Protein AF-A0A2V6HXA3-F1 (afdb_monomer_lite)

Foldseek 3Di:
DPPVVVVVVVVVVVVVVPPPDDPPCPVVDDPDDDDDPDDPPDDQFDQDPLRVQLPDPDPVSVVVSVVVCVVVVVPDDLSRLQSNLVSCVVVPVPVVSVVSVVSSVVVVVVVVPPPPPPPPPDDD

Secondary structure (DSSP, 8-state):
--HHHHHHHHHHHHHHGGGS------TT--S--PPPSS--S-----SSTTHHHHT-SSHHHHHHHHHHHHHTGGG--HHHHHHHHHHHHHTT-HHHHHHHHHHHHHHHHHHHTSTT--------

Sequence (124 aa):
MNKLSLAVVALHLASFALKAAQPEINPSHIDVYVTPYYNSKGPEVKVGRFSSGLASAKEDEFLATIAEMRKDWDRLTFPELYVAAIRLYDLGYRKEAVYLVLFCSVSRSAVWRSPGSNQDGKHR

pLDDT: mean 73.33, std 16.74, range [40.84, 93.94]

Structure (mmCIF, N/CA/C/O backbone):
data_AF-A0A2V6HXA3-F1
#
_entry.id   AF-A0A2V6HXA3-F1
#
loop_
_atom_site.group_PDB
_atom_site.id
_atom_site.type_symbol
_atom_site.label_atom_id
_atom_site.label_alt_id
_atom_site.label_comp_id
_atom_site.label_asym_id
_atom_site.label_entity_id
_atom_site.label_seq_id
_atom_site.pdbx_PDB_ins_code
_atom_site.Cartn_x
_atom_site.Cartn_y
_atom_site.Cartn_z
_atom_site.occupancy
_atom_site.B_iso_or_equiv
_atom_site.auth_seq_id
_atom_site.auth_comp_id
_atom_site.auth_asym_id
_atom_site.auth_atom_id
_atom_site.pdbx_PDB_model_num
ATOM 1 N N . MET A 1 1 ? -61.829 -37.636 -52.247 1.00 50.59 1 MET A N 1
ATOM 2 C CA . MET A 1 1 ? -60.592 -37.743 -51.436 1.00 50.59 1 MET A CA 1
ATOM 3 C C . MET A 1 1 ? -59.477 -36.999 -52.155 1.00 50.59 1 MET A C 1
ATOM 5 O O . MET A 1 1 ? -58.812 -37.567 -53.015 1.00 50.59 1 MET A O 1
ATOM 9 N N . ASN A 1 2 ? -59.306 -35.712 -51.850 1.00 45.72 2 ASN A N 1
ATOM 10 C CA . ASN A 1 2 ? -58.345 -34.864 -52.553 1.00 45.72 2 ASN A CA 1
ATOM 11 C C . ASN A 1 2 ? -57.012 -34.940 -51.808 1.00 45.72 2 ASN A C 1
ATOM 13 O O . ASN A 1 2 ? -56.865 -34.360 -50.734 1.00 45.72 2 ASN A O 1
ATOM 17 N N . LYS A 1 3 ? -56.054 -35.685 -52.372 1.00 51.84 3 LYS A N 1
ATOM 18 C CA . LYS A 1 3 ? -54.731 -35.945 -51.775 1.00 51.84 3 LYS A CA 1
ATOM 19 C C . LYS A 1 3 ? -53.959 -34.655 -51.438 1.00 51.84 3 LYS A C 1
ATOM 21 O O . LYS A 1 3 ? -53.154 -34.658 -50.517 1.00 51.84 3 LYS A O 1
ATOM 26 N N . LEU A 1 4 ? -54.276 -33.543 -52.113 1.00 55.41 4 LEU A N 1
ATOM 27 C CA . LEU A 1 4 ? -53.728 -32.216 -51.814 1.00 55.41 4 LEU A CA 1
ATOM 28 C C . LEU A 1 4 ? -54.215 -31.622 -50.481 1.00 55.41 4 LEU A C 1
ATOM 30 O O . LEU A 1 4 ? -53.444 -30.951 -49.805 1.00 55.41 4 LEU A O 1
ATOM 34 N N . SER A 1 5 ? -55.461 -31.879 -50.072 1.00 55.09 5 SER A N 1
ATOM 35 C CA . SER A 1 5 ? -56.021 -31.277 -48.851 1.00 55.09 5 SER A CA 1
ATOM 36 C C . SER A 1 5 ? -55.424 -31.890 -47.581 1.00 55.09 5 SER A C 1
ATOM 38 O O . SER A 1 5 ? -55.267 -31.200 -46.579 1.00 55.09 5 SER A O 1
ATOM 40 N N . LEU A 1 6 ? -55.045 -33.172 -47.633 1.00 56.19 6 LEU A N 1
ATOM 41 C CA . LEU A 1 6 ? -54.395 -33.867 -46.517 1.00 56.19 6 LEU A CA 1
ATOM 42 C C . LEU A 1 6 ? -52.953 -33.377 -46.295 1.00 56.19 6 LEU A C 1
ATOM 44 O O . LEU A 1 6 ? -52.499 -33.289 -45.157 1.00 56.19 6 LEU A O 1
ATOM 48 N N . ALA A 1 7 ? -52.250 -33.025 -47.376 1.00 58.41 7 ALA A N 1
ATOM 49 C CA . ALA A 1 7 ? -50.865 -32.563 -47.321 1.00 58.41 7 ALA A CA 1
ATOM 50 C C . ALA A 1 7 ? -50.735 -31.171 -46.677 1.00 58.41 7 ALA A C 1
ATOM 52 O O . ALA A 1 7 ? -49.816 -30.938 -45.897 1.00 58.41 7 ALA A O 1
ATOM 53 N N . VAL A 1 8 ? -51.683 -30.265 -46.941 1.00 58.78 8 VAL A N 1
ATOM 54 C CA . VAL A 1 8 ? -51.681 -28.905 -46.368 1.00 58.78 8 VAL A CA 1
ATOM 55 C C . VAL A 1 8 ? -51.997 -28.926 -44.867 1.00 58.78 8 VAL A C 1
ATOM 57 O O . VAL A 1 8 ? -51.379 -28.200 -44.091 1.00 58.78 8 VAL A O 1
ATOM 60 N N . VAL A 1 9 ? -52.894 -29.816 -44.427 1.00 59.00 9 VAL A N 1
ATOM 61 C CA . VAL A 1 9 ? -53.218 -30.000 -43.000 1.00 59.00 9 VAL A CA 1
ATOM 62 C C . VAL A 1 9 ? -52.032 -30.598 -42.233 1.00 59.00 9 VAL A C 1
ATOM 64 O O . VAL A 1 9 ? -51.710 -30.126 -41.144 1.00 59.00 9 VAL A O 1
ATOM 67 N N . ALA A 1 10 ? -51.319 -31.566 -42.820 1.00 56.16 10 ALA A N 1
ATOM 68 C CA . ALA A 1 10 ? -50.108 -32.135 -42.225 1.00 56.16 10 ALA A CA 1
ATOM 69 C C . ALA A 1 10 ? -48.959 -31.113 -42.111 1.00 56.16 10 ALA A C 1
ATOM 71 O O . ALA A 1 10 ? -48.237 -31.108 -41.114 1.00 56.16 10 ALA A O 1
ATOM 72 N N . LEU A 1 11 ? -48.821 -30.209 -43.090 1.00 55.06 11 LEU A N 1
ATOM 73 C CA . LEU A 1 11 ? -47.793 -29.164 -43.083 1.00 55.06 11 LEU A CA 1
ATOM 74 C C . LEU A 1 11 ? -48.063 -28.087 -42.014 1.00 55.06 11 LEU A C 1
ATOM 76 O O . LEU A 1 11 ? -47.132 -27.597 -41.370 1.00 55.06 11 LEU A O 1
ATOM 80 N N . HIS A 1 12 ? -49.336 -27.768 -41.756 1.00 51.88 12 HIS A N 1
ATOM 81 C CA . HIS 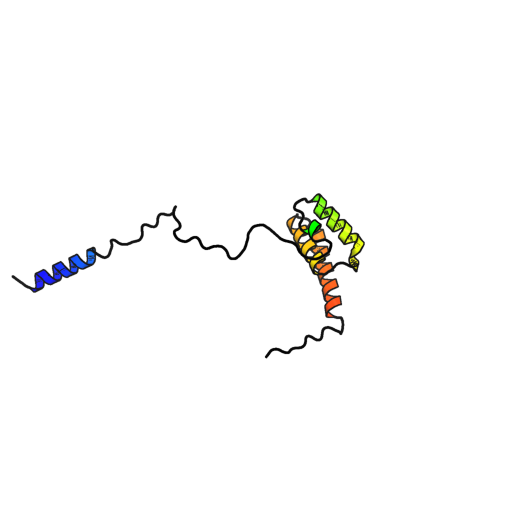A 1 12 ? -49.707 -26.886 -40.649 1.00 51.88 12 HIS A CA 1
ATOM 82 C C . HIS A 1 12 ? -49.535 -27.554 -39.279 1.00 51.88 12 HIS A C 1
ATOM 84 O O . HIS A 1 12 ? -48.975 -26.929 -38.384 1.00 51.88 12 HIS A O 1
ATOM 90 N N . LEU A 1 13 ? -49.909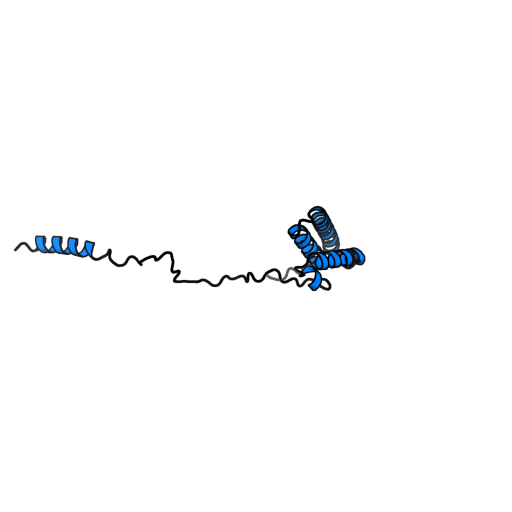 -28.828 -39.117 1.00 53.38 13 LEU A N 1
ATOM 91 C CA . LEU A 1 13 ? -49.707 -29.575 -37.863 1.00 53.38 13 LEU A CA 1
ATOM 92 C C . LEU A 1 13 ? -48.222 -29.744 -37.496 1.00 53.38 13 LEU A C 1
ATOM 94 O O . LEU A 1 13 ? -47.866 -29.617 -36.325 1.00 53.38 13 LEU A O 1
ATOM 98 N N . ALA A 1 14 ? -47.342 -29.943 -38.481 1.00 51.00 14 ALA A N 1
ATOM 99 C CA . ALA A 1 14 ? -45.896 -30.031 -38.255 1.00 51.00 14 ALA A CA 1
ATOM 100 C C . ALA A 1 14 ? -45.274 -28.707 -37.766 1.00 51.00 14 ALA A C 1
ATOM 102 O O . ALA A 1 14 ? -44.262 -28.718 -37.067 1.00 51.00 14 ALA A O 1
ATOM 103 N N . SER A 1 15 ? -45.898 -27.568 -38.080 1.00 47.38 15 SER A N 1
ATOM 104 C CA . SER A 1 15 ? -45.405 -26.242 -37.686 1.00 47.38 15 SER A CA 1
ATOM 105 C C . SER A 1 15 ? -45.682 -25.911 -36.211 1.00 47.38 15 SER A C 1
ATOM 107 O O . SER A 1 15 ? -44.957 -25.116 -35.615 1.00 47.38 15 SER A O 1
ATOM 109 N N . PHE A 1 16 ? -46.695 -26.535 -35.596 1.00 48.72 16 PHE A N 1
ATOM 110 C CA . PHE A 1 16 ? -47.035 -26.321 -34.181 1.00 48.72 16 PHE A CA 1
ATOM 111 C C . PHE A 1 16 ? -46.217 -27.191 -33.214 1.00 48.72 16 PHE A C 1
ATOM 113 O O . PHE A 1 16 ? -46.073 -26.831 -32.047 1.00 48.72 16 PHE A O 1
ATOM 120 N N . ALA A 1 17 ? -45.634 -28.300 -33.679 1.00 49.47 17 ALA A N 1
ATOM 121 C CA . ALA A 1 17 ? -44.878 -29.219 -32.824 1.00 49.47 17 ALA A CA 1
ATOM 122 C C . ALA A 1 17 ? -43.452 -28.735 -32.479 1.00 49.47 17 ALA A C 1
ATOM 124 O O . ALA A 1 17 ? -42.845 -29.246 -31.542 1.00 49.47 17 ALA A O 1
ATOM 125 N N . LEU A 1 18 ? -42.910 -27.731 -33.183 1.00 47.12 18 LEU A N 1
ATOM 126 C CA . LEU A 1 18 ? -41.511 -27.302 -33.014 1.00 47.12 18 LEU A CA 1
ATOM 127 C C . LEU A 1 18 ? -41.301 -26.192 -31.961 1.00 47.12 18 LEU A C 1
ATOM 129 O O . LEU A 1 18 ? -40.207 -25.649 -31.841 1.00 47.12 18 LEU A O 1
ATOM 133 N N . LYS A 1 19 ? -42.322 -25.836 -31.169 1.00 49.16 19 LYS A N 1
ATOM 134 C CA . LYS A 1 19 ? -42.214 -24.773 -30.146 1.00 49.16 19 LYS A CA 1
ATOM 135 C C . LYS A 1 19 ? -42.113 -25.281 -28.697 1.00 49.16 19 LYS A C 1
ATOM 137 O O . LYS A 1 19 ? -42.106 -24.466 -27.784 1.00 49.16 19 LYS A O 1
ATOM 142 N N . ALA A 1 20 ? -42.010 -26.592 -28.467 1.00 53.94 20 ALA A N 1
ATOM 143 C CA . ALA A 1 20 ? -42.076 -27.196 -27.126 1.00 53.94 20 ALA A CA 1
ATOM 144 C C . ALA A 1 20 ? -40.721 -27.665 -26.550 1.00 53.94 20 ALA A C 1
ATOM 146 O O . ALA A 1 20 ? -40.667 -28.624 -25.790 1.00 53.94 20 ALA A O 1
ATOM 147 N N . ALA A 1 21 ? -39.622 -26.996 -26.899 1.00 55.03 21 ALA A N 1
ATOM 148 C CA . ALA A 1 21 ? -38.325 -27.199 -26.246 1.00 55.03 21 ALA A CA 1
ATOM 149 C C . ALA A 1 21 ? -37.573 -25.866 -26.143 1.00 55.03 21 ALA A C 1
ATOM 151 O O . ALA A 1 21 ? -36.459 -25.705 -26.634 1.00 55.03 21 ALA A O 1
ATOM 152 N N . GLN A 1 22 ? -38.226 -24.853 -25.576 1.00 58.00 22 GLN A N 1
ATOM 153 C CA . GLN A 1 22 ? -37.493 -23.718 -25.024 1.00 58.00 22 GLN A CA 1
ATOM 154 C C . GLN A 1 22 ? -37.031 -24.164 -23.630 1.00 58.00 22 GLN A C 1
ATOM 156 O O . GLN A 1 22 ? -37.890 -24.585 -22.852 1.00 58.00 22 GLN A O 1
ATOM 161 N N . PRO A 1 23 ? -35.722 -24.153 -23.323 1.00 63.72 23 PRO A N 1
ATOM 162 C CA . PRO A 1 23 ? -35.256 -24.484 -21.983 1.00 63.72 23 PRO A CA 1
ATOM 163 C C . PRO A 1 23 ? -35.949 -23.550 -20.990 1.00 63.72 23 PRO A C 1
ATOM 165 O O . PRO A 1 23 ? -35.995 -22.338 -21.201 1.00 63.72 23 PRO A O 1
ATOM 168 N N . GLU A 1 24 ? -36.550 -24.122 -19.950 1.00 64.38 24 GLU A N 1
ATOM 169 C CA . GLU A 1 24 ? -37.134 -23.367 -18.849 1.00 64.38 24 GLU A CA 1
ATOM 170 C C . GLU A 1 24 ? -35.986 -22.639 -18.137 1.00 64.38 24 GLU A C 1
ATOM 172 O O . GLU A 1 24 ? -35.248 -23.230 -17.353 1.00 64.38 24 GLU A O 1
ATOM 177 N N . ILE A 1 25 ? -35.769 -21.364 -18.474 1.00 63.78 25 ILE A N 1
ATOM 178 C CA . ILE A 1 25 ? -34.744 -20.537 -17.833 1.00 63.78 25 ILE A CA 1
ATOM 179 C C . ILE A 1 25 ? -35.266 -20.210 -16.436 1.00 63.78 25 ILE A C 1
ATOM 181 O O . ILE A 1 25 ? -35.952 -19.209 -16.238 1.00 63.78 25 ILE A O 1
ATOM 185 N N . ASN A 1 26 ? -34.982 -21.082 -15.471 1.00 69.19 26 ASN A N 1
ATOM 186 C CA . ASN A 1 26 ? -35.231 -20.798 -14.071 1.00 69.19 26 ASN A CA 1
ATOM 187 C C . ASN A 1 26 ? -34.184 -19.765 -13.608 1.00 69.19 26 ASN A C 1
ATOM 189 O O . ASN A 1 26 ? -33.011 -20.110 -13.480 1.00 69.19 26 ASN A O 1
ATOM 193 N N . PRO A 1 27 ? -34.564 -18.503 -13.334 1.00 67.50 27 PRO A N 1
ATOM 194 C CA . PRO A 1 27 ? -33.602 -17.445 -13.019 1.00 67.50 27 PRO A CA 1
ATOM 195 C C . PRO A 1 27 ? -32.868 -17.667 -11.687 1.00 67.50 27 PRO A C 1
ATOM 197 O O . PRO A 1 27 ? -31.928 -16.939 -11.380 1.00 67.50 27 PRO A O 1
ATOM 200 N N . SER A 1 28 ? -33.293 -18.652 -10.888 1.00 74.31 28 SER A N 1
ATOM 201 C CA . SER A 1 28 ? -32.649 -19.035 -9.630 1.00 74.31 28 SER A CA 1
ATOM 202 C C . SER A 1 28 ? -31.668 -20.208 -9.758 1.00 74.31 28 SER A C 1
ATOM 204 O O . SER A 1 28 ? -31.002 -20.538 -8.778 1.00 74.31 28 SER A O 1
ATOM 206 N N . HIS A 1 29 ? -31.532 -20.812 -10.946 1.00 71.00 29 HIS A N 1
ATOM 207 C CA . HIS A 1 29 ? -30.621 -21.929 -11.194 1.00 71.00 29 HIS A CA 1
ATOM 208 C C . HIS A 1 29 ? -29.647 -21.599 -12.332 1.00 71.00 29 HIS A C 1
ATOM 210 O O . HIS A 1 29 ? -30.052 -21.334 -13.460 1.00 71.00 29 HIS A O 1
ATOM 216 N N . ILE A 1 30 ? -28.348 -21.599 -12.031 1.00 76.75 30 ILE A N 1
ATOM 217 C CA . ILE A 1 30 ? -27.278 -21.393 -13.012 1.00 76.75 30 ILE A CA 1
ATOM 218 C C . ILE A 1 30 ? -26.656 -22.762 -13.298 1.00 76.75 30 ILE A C 1
ATOM 220 O O . ILE A 1 30 ? -25.938 -23.297 -12.456 1.00 76.75 30 ILE A O 1
ATOM 224 N N . ASP A 1 31 ? -26.912 -23.316 -14.485 1.00 72.75 31 ASP A N 1
ATOM 225 C CA . ASP A 1 31 ? -26.450 -24.662 -14.873 1.00 72.75 31 ASP A CA 1
ATOM 226 C C . ASP A 1 31 ? -24.927 -24.764 -15.055 1.00 72.75 31 ASP A C 1
ATOM 228 O O . ASP A 1 31 ? -24.356 -25.853 -15.018 1.00 72.75 31 ASP A O 1
ATOM 232 N N . VAL A 1 32 ? -24.252 -23.630 -15.268 1.00 75.25 32 VAL A N 1
ATOM 233 C CA . VAL A 1 32 ? -22.811 -23.579 -15.528 1.00 75.25 32 VAL A CA 1
ATOM 234 C C . VAL A 1 32 ? -22.163 -22.531 -14.637 1.00 75.25 32 VAL A C 1
ATOM 236 O O . VAL A 1 32 ? -22.270 -21.328 -14.873 1.00 75.25 32 VAL A O 1
ATOM 239 N N . TYR A 1 33 ? -21.446 -22.999 -13.619 1.00 70.75 33 TYR A N 1
ATOM 240 C CA . TYR A 1 33 ? -20.611 -22.154 -12.775 1.00 70.75 33 TYR A CA 1
ATOM 241 C C . TYR A 1 33 ? -19.173 -22.167 -13.302 1.00 70.75 33 TYR A C 1
ATOM 243 O O . TYR A 1 33 ? -18.456 -23.160 -13.176 1.00 70.75 33 TYR A O 1
ATOM 251 N N . VAL A 1 34 ? -18.746 -21.067 -13.922 1.00 79.31 34 VAL A N 1
ATOM 252 C CA . VAL A 1 34 ? -17.368 -20.918 -14.406 1.00 79.31 34 VAL A CA 1
ATOM 253 C C . VAL A 1 34 ? -16.475 -20.529 -13.235 1.00 79.31 34 VAL A C 1
ATOM 255 O O . VAL A 1 34 ? -16.700 -19.508 -12.585 1.00 79.31 34 VAL A O 1
ATOM 258 N N . THR A 1 35 ? -15.437 -21.322 -12.966 1.00 80.12 35 THR A N 1
ATOM 259 C CA . THR A 1 35 ? -14.431 -20.955 -11.965 1.00 80.12 35 THR A CA 1
ATOM 260 C C . THR A 1 35 ? -13.686 -19.699 -12.431 1.00 80.12 35 THR A C 1
ATOM 262 O O . THR A 1 35 ? -13.108 -19.712 -13.521 1.00 80.12 35 THR A O 1
ATOM 265 N N . PRO A 1 36 ? -13.676 -18.608 -11.646 1.00 76.75 36 PRO A N 1
ATOM 266 C CA . PRO A 1 36 ? -12.947 -17.407 -12.019 1.00 76.75 36 PRO A CA 1
ATOM 267 C C . PRO A 1 36 ? -11.444 -17.698 -12.077 1.00 76.75 36 PRO A C 1
ATOM 269 O O . PRO A 1 36 ? -10.895 -18.389 -11.222 1.00 76.75 36 PRO A O 1
ATOM 272 N N . TYR A 1 37 ? -10.770 -17.131 -13.078 1.00 74.56 37 TYR A N 1
ATOM 273 C CA . TYR A 1 37 ? -9.322 -17.280 -13.266 1.00 74.56 37 TYR A CA 1
ATOM 274 C C . TYR A 1 37 ? -8.497 -16.635 -12.131 1.00 74.56 37 TYR A C 1
ATOM 276 O O . TYR A 1 37 ? -7.327 -16.964 -11.947 1.00 74.56 37 TYR A O 1
ATOM 284 N N . TYR A 1 38 ? -9.105 -15.749 -11.334 1.00 67.62 38 TYR A N 1
ATOM 285 C CA . TYR A 1 38 ? -8.449 -15.059 -10.225 1.00 67.62 38 TYR A CA 1
ATOM 286 C C . TYR A 1 38 ? -9.058 -15.426 -8.873 1.00 67.62 38 TYR A C 1
ATOM 288 O O . TYR A 1 38 ? -10.266 -15.590 -8.721 1.00 67.62 38 TYR A O 1
ATOM 296 N N . ASN A 1 39 ? -8.186 -15.505 -7.872 1.00 69.25 39 ASN A N 1
ATOM 297 C CA . ASN A 1 39 ? -8.532 -15.777 -6.488 1.00 69.25 39 ASN A CA 1
ATOM 298 C C . ASN A 1 39 ? -8.748 -14.457 -5.723 1.00 69.25 39 ASN A C 1
ATOM 300 O O . ASN A 1 39 ? -7.822 -13.662 -5.587 1.00 69.25 39 ASN A O 1
ATOM 304 N N . SER A 1 40 ? -9.947 -14.251 -5.175 1.00 69.75 40 SER A N 1
ATOM 305 C CA . SER A 1 40 ? -10.324 -13.048 -4.414 1.00 69.75 40 SER A CA 1
ATOM 306 C C . SER A 1 40 ? -9.879 -13.051 -2.943 1.00 69.75 40 SER A C 1
ATOM 308 O O . SER A 1 40 ? -10.353 -12.220 -2.174 1.00 69.75 40 SER A O 1
ATOM 310 N N . LYS A 1 41 ? -8.979 -13.954 -2.520 1.00 73.62 41 LYS A N 1
ATOM 311 C CA . LYS A 1 41 ? -8.487 -14.050 -1.125 1.00 73.62 41 LYS A CA 1
ATOM 312 C C . LYS A 1 41 ? -7.784 -12.788 -0.596 1.00 73.62 41 LYS A C 1
ATOM 314 O O . LYS A 1 41 ? -7.509 -12.726 0.597 1.00 73.62 41 LYS A O 1
ATOM 319 N N . GLY A 1 42 ? -7.522 -11.797 -1.446 1.00 68.44 42 GLY A N 1
ATOM 320 C CA . GLY A 1 42 ? -6.888 -10.533 -1.078 1.00 68.44 42 GLY A CA 1
ATOM 321 C C . GLY A 1 42 ? -5.431 -10.440 -1.540 1.00 68.44 42 GLY A C 1
ATOM 322 O O . GLY A 1 42 ? -4.903 -11.387 -2.128 1.00 68.44 42 GLY A O 1
ATOM 323 N N . PRO A 1 43 ? -4.787 -9.280 -1.334 1.00 69.12 43 PRO A N 1
ATOM 324 C CA . PRO A 1 43 ? -3.443 -9.023 -1.833 1.00 69.12 43 PRO A CA 1
ATOM 325 C C . PRO A 1 43 ? -2.396 -9.840 -1.066 1.00 69.12 43 PRO A C 1
ATOM 327 O O . PRO A 1 43 ? -2.187 -9.644 0.128 1.00 69.12 43 PRO A O 1
ATOM 330 N N . GLU A 1 44 ? -1.699 -10.733 -1.769 1.00 80.31 44 GLU A N 1
ATOM 331 C CA . GLU A 1 44 ? -0.486 -11.378 -1.265 1.00 80.31 44 GLU A CA 1
ATOM 332 C C . GLU A 1 44 ? 0.727 -10.519 -1.650 1.00 80.31 44 GLU A C 1
ATOM 334 O O . GLU A 1 44 ? 1.035 -10.350 -2.831 1.00 80.31 44 GLU A O 1
ATOM 339 N N . VAL A 1 45 ? 1.418 -9.951 -0.659 1.00 83.62 45 VAL A N 1
ATOM 340 C CA . VAL A 1 45 ? 2.568 -9.065 -0.888 1.00 83.62 45 VAL A CA 1
ATOM 341 C C . VAL A 1 45 ? 3.874 -9.830 -0.665 1.00 83.62 45 VAL A C 1
ATOM 343 O O . VAL A 1 45 ? 4.152 -10.291 0.439 1.00 83.62 45 VAL A O 1
ATOM 346 N N . LYS A 1 46 ? 4.700 -9.934 -1.715 1.00 86.06 46 LYS A N 1
ATOM 347 C CA . LYS A 1 46 ? 6.049 -10.536 -1.695 1.00 86.06 46 LYS A CA 1
ATOM 348 C C . LYS A 1 46 ? 7.039 -9.609 -2.401 1.00 86.06 46 LYS A C 1
ATOM 350 O O . LYS A 1 46 ? 7.296 -9.765 -3.590 1.00 86.06 46 LYS A O 1
ATOM 355 N N . VAL A 1 47 ? 7.554 -8.614 -1.683 1.00 85.56 47 VAL A N 1
ATOM 356 C CA . VAL A 1 47 ? 8.390 -7.541 -2.265 1.00 85.56 47 VAL A CA 1
ATOM 357 C C . VAL A 1 47 ? 9.764 -7.384 -1.623 1.00 85.56 47 VAL A C 1
ATOM 359 O O . VAL A 1 47 ? 10.600 -6.676 -2.169 1.00 85.56 47 VAL A O 1
ATOM 362 N N . GLY A 1 48 ? 10.027 -8.065 -0.508 1.00 85.88 48 GLY A N 1
ATOM 363 C CA . GLY A 1 48 ? 11.309 -7.996 0.191 1.00 85.88 48 GLY A CA 1
ATOM 364 C C . GLY A 1 48 ? 11.176 -8.078 1.708 1.00 85.88 48 GLY A C 1
ATOM 365 O O . GLY A 1 48 ? 10.285 -8.752 2.235 1.00 85.88 48 GLY A O 1
ATOM 366 N N . ARG A 1 49 ? 12.064 -7.380 2.421 1.00 88.00 49 ARG A N 1
ATOM 367 C CA . ARG A 1 49 ? 12.183 -7.461 3.889 1.00 88.00 49 ARG A CA 1
ATOM 368 C C . ARG A 1 49 ? 10.954 -6.920 4.619 1.00 88.00 49 ARG A C 1
ATOM 370 O O . ARG A 1 49 ? 10.642 -7.389 5.705 1.00 88.00 49 ARG A O 1
ATOM 377 N N . PHE A 1 50 ? 10.232 -5.988 3.998 1.00 89.75 50 PHE A N 1
ATOM 378 C CA . PHE A 1 50 ? 9.029 -5.372 4.567 1.00 89.75 50 PHE A CA 1
ATOM 379 C C . PHE A 1 50 ? 7.719 -6.037 4.126 1.00 89.75 50 PHE A C 1
ATOM 381 O O . PHE A 1 50 ? 6.643 -5.508 4.394 1.00 89.75 50 PHE A O 1
ATOM 388 N N . SER A 1 51 ? 7.778 -7.196 3.457 1.00 89.88 51 SER A N 1
ATOM 389 C CA . SER A 1 51 ? 6.586 -7.846 2.889 1.00 89.88 51 SER A CA 1
ATOM 390 C C . SER A 1 51 ? 5.492 -8.114 3.923 1.00 89.88 51 SER A C 1
ATOM 392 O O . SER A 1 51 ? 4.328 -7.852 3.646 1.00 89.88 51 SER A O 1
ATOM 394 N N . SER A 1 52 ? 5.853 -8.597 5.116 1.00 89.94 52 SER A N 1
ATOM 395 C CA . SER A 1 52 ? 4.889 -8.922 6.178 1.00 89.94 52 SER A CA 1
ATOM 396 C C . SER A 1 52 ? 4.148 -7.688 6.693 1.00 89.94 52 SER A C 1
ATOM 398 O O . SER A 1 52 ? 2.932 -7.725 6.854 1.00 89.94 52 SER A O 1
ATOM 400 N N . GLY A 1 53 ? 4.866 -6.586 6.899 1.00 90.00 53 GLY A N 1
ATOM 401 C CA . GLY A 1 53 ? 4.291 -5.327 7.358 1.00 90.00 53 GLY A CA 1
ATOM 402 C C . GLY A 1 53 ? 3.422 -4.643 6.302 1.00 90.00 53 GLY A C 1
ATOM 403 O O . GLY A 1 53 ? 2.337 -4.157 6.607 1.00 90.00 53 GLY A O 1
ATOM 404 N N . LEU A 1 54 ? 3.844 -4.689 5.033 1.00 89.44 54 LEU A N 1
ATOM 405 C CA . LEU A 1 54 ? 3.064 -4.180 3.898 1.00 89.44 54 LEU A CA 1
ATOM 406 C C . LEU A 1 54 ? 1.806 -5.018 3.611 1.00 89.44 54 LEU A C 1
ATOM 408 O O . LEU A 1 54 ? 0.807 -4.481 3.130 1.00 89.44 54 LEU A O 1
ATOM 412 N N . ALA A 1 55 ? 1.851 -6.318 3.913 1.00 90.06 55 ALA A N 1
ATOM 413 C CA . ALA A 1 55 ? 0.710 -7.226 3.830 1.00 90.06 55 ALA A CA 1
ATOM 414 C C . ALA A 1 55 ? -0.259 -7.101 5.016 1.00 90.06 55 ALA A C 1
ATOM 416 O O . ALA A 1 55 ? -1.337 -7.695 4.966 1.00 90.06 55 ALA A O 1
ATOM 417 N N . SER A 1 56 ? 0.106 -6.385 6.089 1.00 88.88 56 SER A N 1
ATOM 418 C CA . SER A 1 56 ? -0.731 -6.343 7.285 1.00 88.88 56 SER A CA 1
ATOM 419 C C . SER A 1 56 ? -2.086 -5.694 6.990 1.00 88.88 56 SER A C 1
ATOM 421 O O . SER A 1 56 ? -2.209 -4.704 6.259 1.00 88.88 56 SER A O 1
ATOM 423 N N . ALA A 1 57 ? -3.128 -6.296 7.561 1.00 86.00 57 ALA A N 1
ATOM 424 C CA . ALA A 1 57 ? -4.484 -5.764 7.542 1.00 86.00 57 ALA A CA 1
ATOM 425 C C . ALA A 1 57 ? -4.706 -4.714 8.642 1.00 86.00 57 ALA A C 1
ATOM 427 O O . ALA A 1 57 ? -5.690 -3.981 8.590 1.00 86.00 57 ALA A O 1
ATOM 428 N N . LYS A 1 58 ? -3.811 -4.646 9.637 1.00 89.25 58 LYS A N 1
ATOM 429 C CA . LYS A 1 58 ? -3.881 -3.667 10.721 1.00 89.25 58 LYS A CA 1
ATOM 430 C C . LYS A 1 58 ? -3.115 -2.415 10.330 1.00 89.25 58 LYS A C 1
ATOM 432 O O . LYS A 1 58 ? -1.930 -2.471 10.005 1.00 89.25 58 LYS A O 1
ATOM 437 N N . GLU A 1 59 ? -3.800 -1.289 10.422 1.00 89.56 59 GLU A N 1
ATOM 438 C CA . GLU A 1 59 ? -3.259 0.014 10.051 1.00 89.56 59 GLU A CA 1
ATOM 439 C C . GLU A 1 59 ? -2.019 0.389 10.875 1.00 89.56 59 GLU A C 1
ATOM 441 O O . GLU A 1 59 ? -1.010 0.785 10.300 1.00 89.56 59 GLU A O 1
ATOM 446 N N . ASP A 1 60 ? -2.030 0.159 12.189 1.00 91.50 60 ASP A N 1
ATOM 447 C CA . ASP A 1 60 ? -0.900 0.499 13.065 1.00 91.50 60 ASP A CA 1
ATOM 448 C C . ASP A 1 60 ? 0.392 -0.250 12.694 1.00 91.50 60 ASP A C 1
ATOM 450 O O . ASP A 1 60 ? 1.473 0.337 12.633 1.00 91.50 60 ASP A O 1
ATOM 454 N N . GLU A 1 61 ? 0.286 -1.551 12.402 1.00 91.75 61 GLU A N 1
ATOM 455 C CA . GLU A 1 61 ? 1.425 -2.383 11.988 1.00 91.75 61 GLU A CA 1
ATOM 456 C C . GLU A 1 61 ? 1.959 -1.946 10.615 1.00 91.75 61 GLU A C 1
ATOM 458 O O . GLU A 1 61 ? 3.175 -1.910 10.384 1.00 91.75 61 GLU A O 1
ATOM 463 N N . PHE A 1 62 ? 1.056 -1.560 9.710 1.00 92.38 62 PHE A N 1
ATOM 464 C CA . PHE A 1 62 ? 1.416 -1.007 8.413 1.00 92.38 62 PHE A CA 1
ATOM 465 C C . PHE A 1 62 ? 2.148 0.334 8.559 1.00 92.38 62 PHE A C 1
ATOM 467 O O . PHE A 1 62 ? 3.230 0.507 7.999 1.00 92.38 62 PHE A O 1
ATOM 474 N N . LEU A 1 63 ? 1.621 1.268 9.352 1.00 91.94 63 LEU A N 1
ATOM 475 C CA . LEU A 1 63 ? 2.235 2.581 9.566 1.00 91.94 63 LEU A CA 1
ATOM 476 C C . LEU A 1 63 ? 3.590 2.480 10.272 1.00 91.94 63 LEU A C 1
ATOM 478 O O . LEU A 1 63 ? 4.522 3.192 9.893 1.00 91.94 63 LEU A O 1
ATOM 482 N N . ALA A 1 64 ? 3.736 1.562 11.231 1.00 93.94 64 ALA A N 1
ATOM 483 C CA . ALA A 1 64 ? 5.027 1.256 11.841 1.00 93.94 64 ALA A CA 1
ATOM 484 C C . ALA A 1 64 ? 6.033 0.761 10.789 1.00 93.94 64 ALA A C 1
ATOM 486 O O . ALA A 1 64 ? 7.169 1.229 10.739 1.00 93.94 64 ALA A O 1
ATOM 487 N N . THR A 1 65 ? 5.593 -0.114 9.882 1.00 93.56 65 THR A N 1
ATOM 488 C CA . THR A 1 65 ? 6.422 -0.598 8.769 1.00 93.56 65 THR A CA 1
ATOM 489 C C . THR A 1 65 ? 6.831 0.539 7.835 1.00 93.56 65 THR A C 1
ATOM 491 O O . THR A 1 65 ? 7.998 0.636 7.463 1.00 93.56 65 THR A O 1
ATOM 494 N N . ILE A 1 66 ? 5.908 1.444 7.495 1.00 91.69 66 ILE A N 1
ATOM 495 C CA . ILE A 1 66 ? 6.217 2.637 6.700 1.00 91.69 66 ILE A CA 1
ATOM 496 C C . ILE A 1 66 ? 7.230 3.529 7.426 1.00 91.69 66 ILE A C 1
ATOM 498 O O . ILE A 1 66 ? 8.146 4.042 6.787 1.00 91.69 66 ILE A O 1
ATOM 502 N N . ALA A 1 67 ? 7.114 3.706 8.742 1.00 92.06 67 ALA A N 1
ATOM 503 C CA . ALA A 1 67 ? 8.077 4.480 9.521 1.00 92.06 67 ALA A CA 1
ATOM 504 C C . ALA A 1 67 ? 9.483 3.854 9.490 1.00 92.06 67 ALA A C 1
ATOM 506 O O . ALA A 1 67 ? 10.461 4.579 9.315 1.00 92.06 67 ALA A O 1
ATOM 507 N N . GLU A 1 68 ? 9.595 2.527 9.578 1.00 92.00 68 GLU A N 1
ATOM 508 C CA . GLU A 1 68 ? 10.876 1.822 9.427 1.00 92.00 68 GLU A CA 1
ATOM 509 C C . GLU A 1 68 ? 11.433 1.937 8.004 1.00 92.00 68 GLU A C 1
ATOM 511 O O . GLU A 1 68 ? 12.610 2.243 7.815 1.00 92.00 68 GLU A O 1
ATOM 516 N N . MET A 1 69 ? 10.581 1.803 6.985 1.00 90.44 69 MET A N 1
ATOM 517 C CA . MET A 1 69 ? 10.974 2.043 5.596 1.00 90.44 69 MET A CA 1
ATOM 518 C C . MET A 1 69 ? 11.520 3.461 5.401 1.00 90.44 69 MET A C 1
ATOM 520 O O . MET A 1 69 ? 12.480 3.647 4.658 1.00 90.44 69 MET A O 1
ATOM 524 N N . ARG A 1 70 ? 10.951 4.458 6.094 1.00 87.12 70 ARG A N 1
ATOM 525 C CA . ARG A 1 70 ? 11.421 5.849 6.035 1.00 87.12 70 ARG A CA 1
ATOM 526 C C . ARG A 1 70 ? 12.820 6.059 6.592 1.00 87.12 70 ARG A C 1
ATOM 528 O O . ARG A 1 70 ? 13.534 6.924 6.096 1.00 87.12 70 ARG A O 1
ATOM 535 N N . LYS A 1 71 ? 13.221 5.272 7.588 1.00 89.69 71 LYS A N 1
ATOM 536 C CA . LYS A 1 71 ? 14.574 5.344 8.155 1.00 89.69 71 LYS A CA 1
ATOM 537 C C . LYS A 1 71 ? 15.629 4.811 7.184 1.00 89.69 71 LYS A C 1
ATOM 539 O O . LYS A 1 71 ? 16.730 5.343 7.143 1.00 89.69 71 LYS A O 1
ATOM 544 N N . ASP A 1 72 ? 15.265 3.828 6.362 1.00 85.50 72 ASP A N 1
ATOM 545 C CA . ASP A 1 72 ? 16.180 3.143 5.444 1.00 85.50 72 ASP A CA 1
ATOM 546 C C . ASP A 1 72 ? 15.938 3.483 3.959 1.00 85.50 72 ASP A C 1
ATOM 548 O O . ASP A 1 72 ? 16.109 2.622 3.087 1.00 85.50 72 ASP A O 1
ATOM 552 N N . TRP A 1 73 ? 15.533 4.718 3.642 1.00 79.06 73 TRP A N 1
ATOM 553 C CA . TRP A 1 73 ? 15.118 5.108 2.287 1.00 79.06 73 TRP A CA 1
ATOM 554 C C . TRP A 1 73 ? 16.130 4.787 1.178 1.00 79.06 73 TRP A C 1
ATOM 556 O O . TRP A 1 73 ? 15.720 4.348 0.103 1.00 79.06 73 TRP A O 1
ATOM 566 N N . ASP A 1 74 ? 17.431 4.911 1.442 1.00 80.25 74 ASP A N 1
ATOM 567 C CA . ASP A 1 74 ? 18.487 4.659 0.448 1.00 80.25 74 ASP A CA 1
ATOM 568 C C . ASP A 1 74 ? 18.633 3.180 0.060 1.00 80.25 74 ASP A C 1
ATOM 570 O O . ASP A 1 74 ? 19.213 2.850 -0.975 1.00 80.25 74 ASP A O 1
ATOM 574 N N . ARG A 1 75 ? 18.122 2.267 0.895 1.00 83.69 75 ARG A N 1
ATOM 575 C CA . ARG A 1 75 ? 18.260 0.812 0.719 1.00 83.69 75 ARG A CA 1
ATOM 576 C C . ARG A 1 75 ? 16.964 0.140 0.283 1.00 83.69 75 ARG A C 1
ATOM 578 O O . ARG A 1 75 ? 16.922 -1.086 0.190 1.00 83.69 75 ARG A O 1
ATOM 585 N N . LEU A 1 76 ? 15.900 0.910 0.067 1.00 84.88 76 LEU A N 1
ATOM 586 C CA . LEU A 1 76 ? 14.622 0.364 -0.362 1.00 84.88 76 LEU A CA 1
ATOM 587 C C . LEU A 1 76 ? 14.651 -0.033 -1.829 1.00 84.88 76 LEU A C 1
ATOM 589 O O . LEU A 1 76 ? 15.148 0.687 -2.696 1.00 84.88 76 LEU A O 1
ATOM 593 N N . THR A 1 77 ? 14.043 -1.177 -2.112 1.00 85.88 77 THR A N 1
ATOM 594 C CA . THR A 1 77 ? 13.849 -1.616 -3.487 1.00 85.88 77 THR A CA 1
ATOM 595 C C . THR A 1 77 ? 12.636 -0.923 -4.107 1.00 85.88 77 THR A C 1
ATOM 597 O O . THR A 1 77 ? 11.686 -0.525 -3.427 1.00 85.88 77 THR A O 1
ATOM 600 N N . PHE A 1 78 ? 12.648 -0.792 -5.434 1.00 84.94 78 PHE A N 1
ATOM 601 C CA . PHE A 1 78 ? 11.525 -0.215 -6.174 1.00 84.94 78 PHE A CA 1
ATOM 602 C C . PHE A 1 78 ? 10.178 -0.911 -5.872 1.00 84.94 78 PHE A C 1
ATOM 604 O O . PHE A 1 78 ? 9.209 -0.195 -5.612 1.00 84.94 78 PHE A O 1
ATOM 611 N N . PRO A 1 79 ? 10.082 -2.260 -5.843 1.00 88.00 79 PRO A N 1
ATOM 612 C CA . PRO A 1 79 ? 8.828 -2.943 -5.522 1.00 88.00 79 PRO A CA 1
ATOM 613 C C . PRO A 1 79 ? 8.303 -2.632 -4.115 1.00 88.00 79 PRO A C 1
ATOM 615 O O . PRO A 1 79 ? 7.100 -2.438 -3.952 1.00 88.00 79 PRO A O 1
ATOM 618 N N . GLU A 1 80 ? 9.183 -2.533 -3.112 1.00 89.62 80 GLU A N 1
ATOM 619 C CA . GLU A 1 80 ? 8.797 -2.178 -1.739 1.00 89.62 80 GLU A CA 1
ATOM 620 C C . GLU A 1 80 ? 8.189 -0.774 -1.680 1.00 89.62 80 GLU A C 1
ATOM 622 O O . GLU A 1 80 ? 7.106 -0.592 -1.126 1.00 89.62 80 GLU A O 1
ATOM 627 N N . LEU A 1 81 ? 8.846 0.206 -2.310 1.00 89.44 81 LEU A N 1
ATOM 628 C CA . LEU A 1 81 ? 8.361 1.588 -2.390 1.00 89.44 81 LEU A CA 1
ATOM 629 C C . LEU A 1 81 ? 7.019 1.693 -3.117 1.00 89.44 81 LEU A C 1
ATOM 631 O O . LEU A 1 81 ? 6.126 2.417 -2.677 1.00 89.44 81 LEU A O 1
ATOM 635 N N . TYR A 1 82 ? 6.873 0.970 -4.227 1.00 88.81 82 TYR A N 1
ATOM 636 C CA . TYR A 1 82 ? 5.670 1.024 -5.048 1.00 88.81 82 TYR A CA 1
ATOM 637 C C . TYR A 1 82 ? 4.457 0.422 -4.328 1.00 88.81 82 TYR A C 1
ATOM 639 O O . TYR A 1 82 ? 3.396 1.044 -4.280 1.00 88.81 82 TYR A O 1
ATOM 647 N N . VAL A 1 83 ? 4.618 -0.750 -3.703 1.00 91.31 83 VAL A N 1
ATOM 648 C CA . VAL A 1 83 ? 3.532 -1.387 -2.942 1.00 91.31 83 VAL A CA 1
ATOM 649 C C . VAL A 1 83 ? 3.163 -0.575 -1.702 1.00 91.31 83 VAL A C 1
ATOM 651 O O . VAL A 1 83 ? 1.976 -0.409 -1.420 1.00 91.31 83 VAL A O 1
ATOM 654 N N . ALA A 1 84 ? 4.148 -0.004 -1.005 1.00 91.50 84 ALA A N 1
ATOM 655 C CA . ALA A 1 84 ? 3.899 0.922 0.096 1.00 91.50 84 ALA A CA 1
ATOM 656 C C . ALA A 1 84 ? 3.040 2.118 -0.337 1.00 91.50 84 ALA A C 1
ATOM 658 O O . ALA A 1 84 ? 2.090 2.479 0.357 1.00 91.50 84 ALA A O 1
ATOM 659 N N . ALA A 1 85 ? 3.336 2.706 -1.499 1.00 91.81 85 ALA A N 1
ATOM 660 C CA . ALA A 1 85 ? 2.588 3.842 -2.021 1.00 91.81 85 ALA A CA 1
ATOM 661 C C . ALA A 1 85 ? 1.127 3.489 -2.347 1.00 91.81 85 ALA A C 1
ATOM 663 O O . ALA A 1 85 ? 0.225 4.254 -2.007 1.00 91.81 85 ALA A O 1
ATOM 664 N N . ILE A 1 86 ? 0.887 2.321 -2.955 1.00 90.50 86 ILE A N 1
ATOM 665 C CA . ILE A 1 86 ? -0.470 1.837 -3.250 1.00 90.50 86 ILE A CA 1
ATOM 666 C C . ILE A 1 86 ? -1.250 1.617 -1.953 1.00 90.50 86 ILE A C 1
ATOM 668 O O . ILE A 1 86 ? -2.353 2.133 -1.812 1.00 90.50 86 ILE A O 1
ATOM 672 N N . ARG A 1 87 ? -0.665 0.928 -0.964 1.00 90.50 87 ARG A N 1
ATOM 673 C CA . ARG A 1 87 ? -1.362 0.663 0.306 1.00 90.50 87 ARG A CA 1
ATOM 674 C C . ARG A 1 87 ? -1.644 1.934 1.106 1.00 90.50 87 ARG A C 1
ATOM 676 O O . ARG A 1 87 ? -2.711 2.045 1.698 1.00 90.50 87 ARG A O 1
ATOM 683 N N . LEU A 1 88 ? -0.747 2.921 1.073 1.00 92.06 88 LEU A N 1
ATOM 684 C CA . LEU A 1 88 ? -1.023 4.246 1.641 1.00 92.06 88 LEU A CA 1
ATOM 685 C C . LEU A 1 88 ? -2.200 4.932 0.940 1.00 92.06 88 LEU A C 1
ATOM 687 O O . LEU A 1 88 ? -3.003 5.587 1.600 1.00 92.06 88 LEU A O 1
ATOM 691 N N . TYR A 1 89 ? -2.323 4.775 -0.379 1.00 90.88 89 TYR A N 1
ATOM 692 C CA . TYR A 1 89 ? -3.453 5.315 -1.127 1.00 90.88 89 TYR A CA 1
ATOM 693 C C . TYR A 1 89 ? -4.768 4.626 -0.744 1.00 90.88 89 TYR A C 1
ATOM 695 O O . TYR A 1 89 ? -5.750 5.322 -0.481 1.00 90.88 89 TYR A O 1
ATOM 703 N N . ASP A 1 90 ? -4.765 3.293 -0.643 1.00 88.88 90 ASP A N 1
ATOM 704 C CA . ASP A 1 90 ? -5.930 2.492 -0.242 1.00 88.88 90 ASP A CA 1
ATOM 705 C C . ASP A 1 90 ? -6.453 2.885 1.148 1.00 88.88 90 ASP A C 1
ATOM 707 O O . ASP A 1 90 ? -7.661 2.956 1.360 1.00 88.88 90 ASP A O 1
ATOM 711 N N . LEU A 1 91 ? -5.547 3.184 2.085 1.00 90.00 91 LEU A N 1
ATOM 712 C CA . LEU A 1 91 ? -5.876 3.620 3.449 1.00 90.00 91 LEU A CA 1
ATOM 713 C C . LEU A 1 91 ? -6.232 5.117 3.547 1.00 90.00 91 LEU A C 1
ATOM 715 O O . LEU A 1 91 ? -6.589 5.604 4.613 1.00 90.00 91 LEU A O 1
ATOM 719 N N . GLY A 1 92 ? -6.159 5.870 2.445 1.00 91.38 92 GLY A N 1
ATOM 720 C CA . GLY A 1 92 ? -6.548 7.283 2.400 1.00 91.38 92 GLY A CA 1
ATOM 721 C C . GLY A 1 92 ? -5.422 8.289 2.677 1.00 91.38 92 GLY A C 1
ATOM 722 O O . GLY A 1 92 ? -5.655 9.498 2.564 1.00 91.38 92 GLY A O 1
ATOM 723 N N . TYR A 1 93 ? -4.190 7.833 2.923 1.00 91.06 93 TYR A N 1
ATOM 724 C CA . TYR A 1 93 ? -2.982 8.658 3.083 1.00 91.06 93 TYR A CA 1
ATOM 725 C C . TYR A 1 93 ? -2.452 9.169 1.736 1.00 91.06 93 TYR A C 1
ATOM 727 O O . TYR A 1 93 ? -1.340 8.870 1.293 1.00 91.06 93 TYR A O 1
ATOM 735 N N . ARG A 1 94 ? -3.282 9.949 1.032 1.00 89.00 94 ARG A N 1
ATOM 736 C CA . ARG A 1 94 ? -3.024 10.355 -0.359 1.00 89.00 94 ARG A CA 1
ATOM 737 C C . ARG A 1 94 ? -1.779 11.225 -0.523 1.00 89.00 94 ARG A C 1
ATOM 739 O O . ARG A 1 94 ? -1.104 11.106 -1.541 1.00 89.00 94 ARG A O 1
ATOM 746 N N . LYS A 1 95 ? -1.465 12.097 0.441 1.00 90.06 95 LYS A N 1
ATOM 747 C CA . LYS A 1 95 ? -0.288 12.982 0.348 1.00 90.06 95 LYS A CA 1
ATOM 748 C C . LYS A 1 95 ? 1.001 12.166 0.409 1.00 90.06 95 LYS A C 1
ATOM 750 O O . LYS A 1 95 ? 1.893 12.335 -0.419 1.00 90.06 95 LYS A O 1
ATOM 755 N N . GLU A 1 96 ? 1.059 11.242 1.358 1.00 86.75 96 GLU A N 1
ATOM 756 C CA . GLU A 1 96 ? 2.184 10.347 1.587 1.00 86.75 96 GLU A CA 1
ATOM 757 C C . GLU A 1 96 ? 2.340 9.361 0.428 1.00 86.75 96 GLU A C 1
ATOM 759 O O . GLU A 1 96 ? 3.458 9.146 -0.037 1.00 86.75 96 GLU A O 1
ATOM 764 N N . ALA A 1 97 ? 1.229 8.829 -0.090 1.00 88.75 97 ALA A N 1
ATOM 765 C CA . ALA A 1 97 ? 1.221 7.971 -1.268 1.00 88.75 97 ALA A CA 1
ATOM 766 C C . ALA A 1 97 ? 1.816 8.681 -2.494 1.00 88.75 97 ALA A C 1
ATOM 768 O O . ALA A 1 97 ? 2.715 8.144 -3.137 1.00 88.75 97 ALA A O 1
ATOM 769 N N . VAL A 1 98 ? 1.376 9.910 -2.793 1.00 87.19 98 VAL A N 1
ATOM 770 C CA . VAL A 1 98 ? 1.888 10.688 -3.936 1.00 87.19 98 VAL A CA 1
ATOM 771 C C . VAL A 1 98 ? 3.383 10.964 -3.793 1.00 87.19 98 VAL A C 1
ATOM 773 O O . VAL A 1 98 ? 4.129 10.793 -4.757 1.00 87.19 98 VAL A O 1
ATOM 776 N N . TYR A 1 99 ? 3.840 11.334 -2.59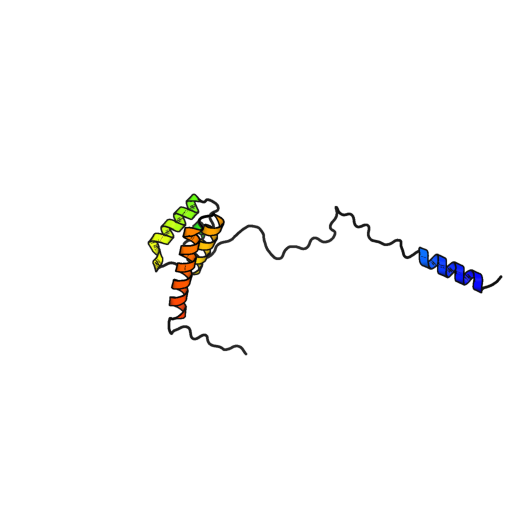5 1.00 86.62 99 TYR A N 1
ATOM 777 C CA . TYR A 1 99 ? 5.265 11.525 -2.330 1.00 86.62 99 TYR A CA 1
ATOM 778 C C . TYR A 1 99 ? 6.074 10.252 -2.617 1.00 86.62 99 TYR A C 1
ATOM 780 O O . TYR A 1 99 ? 7.084 10.307 -3.318 1.00 86.62 99 TYR A O 1
ATOM 788 N N . LEU A 1 100 ? 5.604 9.100 -2.134 1.00 83.00 100 LEU A N 1
ATOM 789 C CA . LEU A 1 100 ? 6.265 7.813 -2.347 1.00 83.00 100 LEU A CA 1
ATOM 790 C C . LEU A 1 100 ? 6.248 7.369 -3.815 1.00 83.00 100 LEU A C 1
ATOM 792 O O . LEU A 1 100 ? 7.258 6.848 -4.281 1.00 83.00 100 LEU A O 1
ATOM 796 N N . VAL A 1 101 ? 5.177 7.631 -4.575 1.00 83.44 101 VAL A N 1
ATOM 797 C CA . VAL A 1 101 ? 5.146 7.386 -6.032 1.00 83.44 101 VAL A CA 1
ATOM 798 C C . VAL A 1 101 ? 6.179 8.247 -6.760 1.00 83.44 101 VAL A C 1
ATOM 800 O O . VAL A 1 101 ? 6.923 7.738 -7.603 1.00 83.44 101 VAL A O 1
ATOM 803 N N . LEU A 1 102 ? 6.262 9.539 -6.431 1.00 79.94 102 LEU A N 1
ATOM 804 C CA . LEU A 1 102 ? 7.246 10.440 -7.035 1.00 79.94 102 LEU A CA 1
ATOM 805 C C . LEU A 1 102 ? 8.671 9.996 -6.701 1.00 79.94 102 LEU A C 1
ATOM 807 O O . LEU A 1 102 ? 9.499 9.858 -7.601 1.00 79.94 102 LEU A O 1
ATOM 811 N N . PHE A 1 103 ? 8.940 9.684 -5.436 1.00 81.00 103 PHE A N 1
ATOM 812 C CA . PHE A 1 103 ? 10.238 9.181 -4.999 1.00 81.00 103 PHE A CA 1
ATOM 813 C C . PHE A 1 103 ? 10.621 7.878 -5.717 1.00 81.00 103 PHE A C 1
ATOM 815 O O . PHE A 1 103 ? 11.690 7.782 -6.315 1.00 81.00 103 PHE A O 1
ATOM 822 N N . CYS A 1 104 ? 9.699 6.916 -5.768 1.00 77.69 104 CYS A N 1
ATOM 823 C CA . CYS A 1 104 ? 9.842 5.657 -6.497 1.00 77.69 104 CYS A CA 1
ATOM 824 C C . CYS A 1 104 ? 10.206 5.878 -7.982 1.00 77.69 104 CYS A C 1
ATOM 826 O O . CYS A 1 104 ? 11.067 5.183 -8.533 1.00 77.69 104 CYS A O 1
ATOM 828 N N . SER A 1 105 ? 9.607 6.885 -8.629 1.00 72.62 105 SER A N 1
ATOM 829 C CA . SER A 1 105 ? 9.896 7.227 -10.028 1.00 72.62 105 SER A CA 1
ATOM 830 C C . SER A 1 105 ? 11.304 7.809 -10.236 1.00 72.62 105 SER A C 1
ATOM 832 O O . SER A 1 105 ? 11.968 7.493 -11.230 1.00 72.62 105 SER A O 1
ATOM 834 N N . VAL A 1 106 ? 11.809 8.585 -9.273 1.00 77.44 106 VAL A N 1
ATOM 835 C CA . VAL A 1 106 ? 13.184 9.106 -9.281 1.00 77.44 106 VAL A CA 1
ATOM 836 C C . VAL A 1 106 ? 14.190 7.970 -9.088 1.00 77.44 106 VAL A C 1
ATOM 838 O O . VAL A 1 106 ? 15.128 7.849 -9.880 1.00 77.44 106 VAL A O 1
ATOM 841 N N . SER A 1 107 ? 13.962 7.075 -8.122 1.00 67.62 107 SER A N 1
ATOM 842 C CA . SER A 1 107 ? 14.835 5.916 -7.880 1.00 67.62 107 SER A CA 1
ATOM 843 C C . SER A 1 107 ? 14.914 4.985 -9.098 1.00 67.62 107 SER A C 1
ATOM 845 O O . SER A 1 107 ? 15.989 4.490 -9.437 1.00 67.62 107 SER A O 1
ATOM 847 N N . ARG A 1 108 ? 13.807 4.800 -9.833 1.00 62.22 108 ARG A N 1
ATOM 848 C CA . ARG A 1 108 ? 13.796 4.053 -11.104 1.00 62.22 108 ARG A CA 1
ATOM 849 C C . ARG A 1 108 ? 14.649 4.733 -12.175 1.00 62.22 108 ARG A C 1
ATOM 851 O O . ARG A 1 108 ? 15.402 4.066 -12.879 1.00 62.22 108 ARG A O 1
ATOM 858 N N . SER A 1 109 ? 14.546 6.052 -12.292 1.00 59.03 109 SER A N 1
ATOM 859 C CA . SER A 1 109 ? 15.287 6.832 -13.290 1.00 59.03 109 SER A CA 1
ATOM 860 C C . SER A 1 109 ? 16.804 6.746 -13.088 1.00 59.03 109 SER A C 1
ATOM 862 O O . SER A 1 109 ? 17.549 6.769 -14.066 1.00 59.03 109 SER A O 1
ATOM 864 N N . ALA A 1 110 ? 17.262 6.598 -11.841 1.00 58.47 110 ALA A N 1
ATOM 865 C CA . ALA A 1 110 ? 18.667 6.352 -11.516 1.00 58.47 110 ALA A CA 1
ATOM 866 C C . ALA A 1 110 ? 19.128 4.937 -11.919 1.00 58.47 110 ALA A C 1
ATOM 868 O O . ALA A 1 110 ? 20.216 4.781 -12.469 1.00 58.47 110 ALA A O 1
ATOM 869 N N . VAL A 1 111 ? 18.282 3.917 -11.725 1.00 56.22 111 VAL A N 1
ATOM 870 C CA . VAL A 1 111 ? 18.586 2.519 -12.088 1.00 56.22 111 VAL A CA 1
ATOM 871 C C . VAL A 1 111 ? 18.707 2.324 -13.605 1.00 56.22 111 VAL A C 1
ATOM 873 O O . VAL A 1 111 ? 19.652 1.682 -14.057 1.00 56.22 111 VAL A O 1
ATOM 876 N N . TRP A 1 112 ? 17.812 2.914 -14.406 1.00 44.44 112 TRP A N 1
ATOM 877 C CA . TRP A 1 112 ? 17.855 2.791 -15.877 1.00 44.44 112 TRP A CA 1
ATOM 878 C C . TRP A 1 112 ? 18.906 3.685 -16.552 1.00 44.44 112 TRP A C 1
A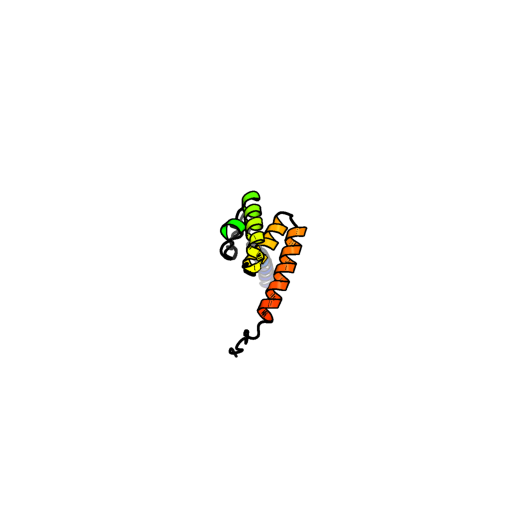TOM 880 O O . TRP A 1 112 ? 19.240 3.459 -17.710 1.00 44.44 112 TRP A O 1
ATOM 890 N N . ARG A 1 113 ? 19.450 4.687 -15.848 1.00 48.59 113 ARG A N 1
ATOM 891 C CA . ARG A 1 113 ? 20.551 5.532 -16.349 1.00 48.59 113 ARG A CA 1
ATOM 892 C C . ARG A 1 113 ? 21.932 4.920 -16.084 1.00 48.59 113 ARG A C 1
ATOM 894 O O . ARG A 1 113 ? 22.935 5.457 -16.546 1.00 48.59 113 ARG A O 1
ATOM 901 N N . SER A 1 114 ? 21.998 3.808 -15.351 1.00 41.91 114 SER A N 1
ATOM 902 C CA . SER A 1 114 ? 23.252 3.096 -15.125 1.00 41.91 114 SER A CA 1
ATOM 903 C C . SER A 1 114 ? 23.717 2.438 -16.440 1.00 41.91 114 SER A C 1
ATOM 905 O O . SER A 1 114 ? 22.928 1.697 -17.036 1.00 41.91 114 SER A O 1
ATOM 907 N N . PRO A 1 115 ? 24.964 2.652 -16.915 1.00 46.81 115 PRO A N 1
ATOM 908 C CA . PRO A 1 115 ? 25.424 2.222 -18.248 1.00 46.81 115 PRO A CA 1
ATOM 909 C C . 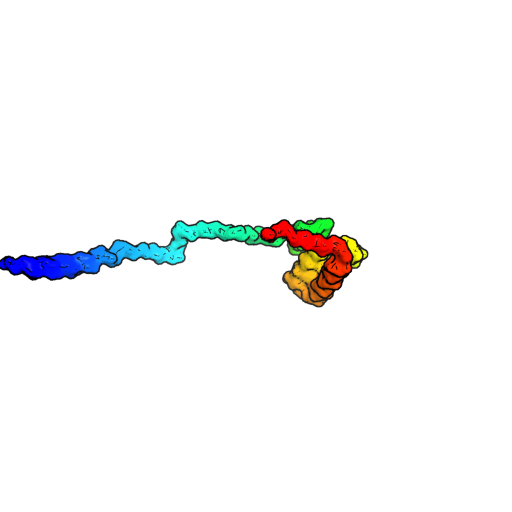PRO A 1 115 ? 25.525 0.698 -18.465 1.00 46.81 115 PRO A C 1
ATOM 911 O O . PRO A 1 115 ? 26.102 0.260 -19.453 1.00 46.81 115 PRO A O 1
ATOM 914 N N . GLY A 1 116 ? 25.018 -0.121 -17.541 1.00 52.91 116 GLY A N 1
ATOM 915 C CA . GLY A 1 116 ? 25.135 -1.581 -17.564 1.00 52.91 116 GLY A CA 1
ATOM 916 C C . GLY A 1 116 ? 23.894 -2.336 -18.045 1.00 52.91 116 GLY A C 1
ATOM 917 O O . GLY A 1 116 ? 23.932 -3.560 -18.101 1.00 52.91 116 GLY A O 1
ATOM 918 N N . SER A 1 117 ? 22.791 -1.661 -18.385 1.00 50.72 117 SER A N 1
ATOM 919 C CA . SER A 1 117 ? 21.572 -2.333 -18.871 1.00 50.72 117 SER A CA 1
ATOM 920 C C . SER A 1 117 ? 21.544 -2.448 -20.399 1.00 50.72 117 SER A C 1
ATOM 922 O O . SER A 1 117 ? 20.620 -1.986 -21.063 1.00 50.72 117 SER A O 1
ATOM 924 N N . ASN A 1 118 ? 22.570 -3.090 -20.969 1.00 42.09 118 ASN A N 1
ATOM 925 C CA . ASN A 1 118 ? 22.480 -3.616 -22.328 1.00 42.09 118 ASN A CA 1
ATOM 926 C C . ASN A 1 118 ? 21.462 -4.764 -22.301 1.00 42.09 118 ASN A C 1
ATOM 928 O O . ASN A 1 118 ? 21.779 -5.882 -21.898 1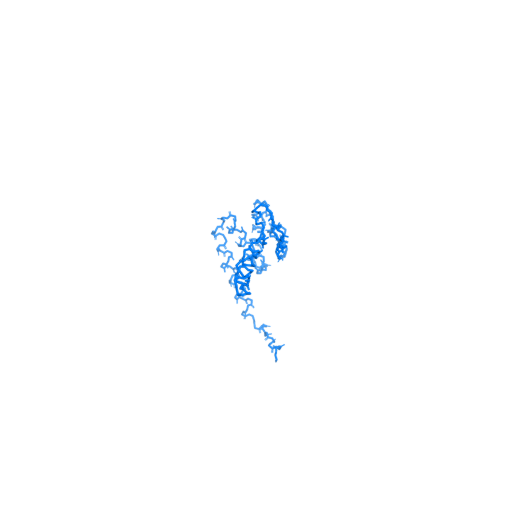.00 42.09 118 ASN A O 1
ATOM 932 N N . GLN A 1 119 ? 20.208 -4.470 -22.644 1.00 51.88 119 GLN A N 1
ATOM 933 C CA . GLN A 1 119 ? 19.258 -5.521 -22.968 1.00 51.88 119 GLN A CA 1
ATOM 934 C C . GLN A 1 119 ? 19.717 -6.147 -24.280 1.00 51.88 119 GLN A C 1
ATOM 936 O O . GLN A 1 119 ? 19.536 -5.569 -25.350 1.00 51.88 119 GLN A O 1
ATOM 941 N N . ASP A 1 120 ? 20.334 -7.321 -24.167 1.00 42.62 120 ASP A N 1
ATOM 942 C CA . ASP A 1 120 ? 20.543 -8.239 -25.275 1.00 42.62 120 ASP A CA 1
ATOM 943 C C . ASP A 1 120 ? 19.195 -8.509 -25.951 1.00 42.62 120 ASP A C 1
ATOM 945 O O . ASP A 1 120 ? 18.382 -9.333 -25.525 1.00 42.62 120 ASP A O 1
ATOM 949 N N . GLY A 1 121 ? 18.957 -7.784 -27.040 1.00 46.88 121 GLY A N 1
ATOM 950 C CA . GLY A 1 121 ? 17.968 -8.130 -28.038 1.00 46.88 121 GLY A CA 1
ATOM 951 C C . GLY A 1 121 ? 18.419 -9.398 -28.751 1.00 46.88 121 GLY A C 1
ATOM 952 O O . GLY A 1 121 ? 19.044 -9.334 -29.805 1.00 46.88 121 GLY A O 1
ATOM 953 N N . LYS A 1 122 ? 18.095 -10.561 -28.186 1.00 47.06 122 LYS A N 1
ATOM 954 C CA . LYS A 1 122 ? 18.185 -11.839 -28.892 1.00 47.06 122 LYS A CA 1
ATOM 955 C C . LYS A 1 122 ? 16.960 -12.690 -28.609 1.00 47.06 122 LYS A C 1
ATOM 957 O O . LYS A 1 122 ? 17.030 -13.614 -27.820 1.00 47.06 122 LYS A O 1
ATOM 962 N N . HIS A 1 123 ? 15.864 -12.376 -29.294 1.00 43.47 123 HIS A N 1
ATOM 963 C CA . HIS A 1 123 ? 14.852 -13.347 -29.718 1.00 43.47 123 HIS A CA 1
ATOM 964 C C . HIS A 1 123 ? 14.022 -12.758 -30.869 1.00 43.47 123 HIS A C 1
ATOM 966 O O . HIS A 1 123 ? 12.966 -12.167 -30.645 1.00 43.47 123 HIS A O 1
ATOM 972 N N . ARG A 1 124 ? 14.514 -12.922 -32.100 1.00 40.84 124 ARG A N 1
ATOM 973 C CA . ARG A 1 124 ? 13.740 -13.292 -33.294 1.00 40.84 124 ARG A CA 1
ATOM 974 C C . ARG A 1 124 ? 14.686 -13.690 -34.415 1.00 40.84 124 ARG A C 1
ATOM 976 O O . ARG A 1 124 ? 15.727 -13.015 -34.551 1.00 40.84 124 ARG A O 1
#

Radius of gyration: 32.22 Å; chains: 1; bounding box: 86×51×66 Å